Protein AF-A0A9E3ASR1-F1 (afdb_monomer_lite)

pLDDT: mean 79.3, std 12.86, range [42.38, 91.44]

Structure (mmCIF, N/CA/C/O backbone):
data_AF-A0A9E3ASR1-F1
#
_entry.id   AF-A0A9E3ASR1-F1
#
loop_
_atom_site.group_PDB
_atom_site.id
_atom_site.type_symbol
_atom_site.label_atom_id
_atom_site.label_alt_id
_atom_site.label_comp_id
_atom_site.label_asym_id
_atom_site.label_entity_id
_atom_site.label_seq_id
_atom_site.pdbx_PDB_ins_code
_atom_site.Cartn_x
_atom_site.Cartn_y
_atom_site.Cartn_z
_atom_site.occupancy
_atom_site.B_iso_or_equiv
_atom_site.auth_seq_id
_atom_site.auth_comp_id
_atom_site.auth_asym_id
_atom_site.auth_atom_id
_atom_site.pdbx_PDB_model_num
ATOM 1 N N . MET A 1 1 ? -25.433 4.451 8.260 1.00 45.62 1 MET A N 1
ATOM 2 C CA . MET A 1 1 ? -24.796 5.238 7.190 1.00 45.62 1 MET A CA 1
ATOM 3 C C . MET A 1 1 ? -23.312 4.975 7.325 1.00 45.62 1 MET A C 1
ATOM 5 O O . MET A 1 1 ? -22.781 5.307 8.376 1.00 45.62 1 MET A O 1
ATOM 9 N N . ALA A 1 2 ? -22.685 4.289 6.368 1.00 47.53 2 ALA A N 1
ATOM 10 C CA . ALA A 1 2 ? -21.231 4.162 6.370 1.00 47.53 2 ALA A CA 1
ATOM 11 C C . ALA A 1 2 ? -20.653 5.578 6.240 1.00 47.53 2 ALA A C 1
ATOM 13 O O . ALA A 1 2 ? -21.015 6.303 5.310 1.00 47.53 2 ALA A O 1
ATOM 14 N N . ASP A 1 3 ? -19.854 6.011 7.212 1.00 50.84 3 ASP A N 1
ATOM 15 C CA . ASP A 1 3 ? -19.212 7.319 7.156 1.00 50.84 3 ASP A CA 1
ATOM 16 C C . ASP A 1 3 ? -18.024 7.238 6.193 1.00 50.84 3 ASP A C 1
ATOM 18 O O . ASP A 1 3 ? -16.917 6.829 6.549 1.00 50.84 3 ASP A O 1
ATOM 22 N N . PHE A 1 4 ? -18.273 7.608 4.935 1.00 53.47 4 PHE A N 1
ATOM 23 C CA . PHE A 1 4 ? -17.243 7.689 3.902 1.00 53.47 4 PHE A CA 1
ATOM 24 C C . PHE A 1 4 ? -16.159 8.736 4.225 1.00 53.47 4 PHE A C 1
ATOM 26 O O . PHE A 1 4 ? -15.122 8.748 3.566 1.00 53.47 4 PHE A O 1
ATOM 33 N N . GLY A 1 5 ? -16.351 9.578 5.251 1.00 52.41 5 GLY A N 1
ATOM 34 C CA . GLY A 1 5 ? -15.369 10.556 5.722 1.00 52.41 5 GLY A CA 1
ATOM 35 C C . GLY A 1 5 ? -14.086 9.944 6.295 1.00 52.41 5 GLY A C 1
ATOM 36 O O . GLY A 1 5 ? -13.094 10.654 6.448 1.00 52.41 5 GLY A O 1
ATOM 37 N N . GLN A 1 6 ? -14.072 8.634 6.569 1.00 56.94 6 GLN A N 1
ATOM 38 C CA . GLN A 1 6 ? -12.881 7.900 7.013 1.00 56.94 6 GLN A CA 1
ATOM 39 C C . GLN A 1 6 ? -12.188 7.093 5.904 1.00 56.94 6 GLN A C 1
ATOM 41 O O . GLN A 1 6 ? -11.205 6.408 6.191 1.00 56.94 6 GLN A O 1
ATOM 46 N N . LEU A 1 7 ? -12.663 7.159 4.651 1.00 62.72 7 LEU A N 1
ATOM 47 C CA . LEU A 1 7 ? -11.952 6.563 3.520 1.00 62.72 7 LEU A CA 1
ATOM 48 C C . LEU A 1 7 ? -10.861 7.507 3.024 1.00 62.72 7 LEU A C 1
ATOM 50 O O . LEU A 1 7 ? -11.130 8.544 2.418 1.00 62.72 7 LEU A O 1
ATOM 54 N N . ARG A 1 8 ? -9.607 7.103 3.222 1.00 75.06 8 ARG A N 1
ATOM 55 C CA . ARG A 1 8 ? -8.457 7.730 2.579 1.00 75.06 8 ARG A CA 1
ATOM 56 C C . ARG A 1 8 ? -8.043 6.887 1.377 1.00 75.06 8 ARG A C 1
ATOM 58 O O . ARG A 1 8 ? -7.503 5.797 1.537 1.00 75.06 8 ARG A O 1
ATOM 65 N N . ALA A 1 9 ? -8.289 7.397 0.175 1.00 82.62 9 ALA A N 1
ATOM 66 C CA . ALA A 1 9 ? -7.723 6.835 -1.044 1.00 82.62 9 ALA A CA 1
ATOM 67 C C . ALA A 1 9 ? -6.354 7.478 -1.301 1.00 82.62 9 ALA A C 1
ATOM 69 O O . ALA A 1 9 ? -6.243 8.704 -1.322 1.00 82.62 9 ALA A O 1
ATOM 70 N N . VAL A 1 10 ? -5.320 6.657 -1.461 1.00 84.81 10 VAL A N 1
ATOM 71 C CA . VAL A 1 10 ? -3.944 7.092 -1.709 1.00 84.81 10 VAL A CA 1
ATOM 72 C C . VAL A 1 10 ? -3.451 6.454 -2.997 1.00 84.81 10 VAL A C 1
ATOM 74 O O . VAL A 1 10 ? -3.497 5.234 -3.160 1.00 84.81 10 VAL A O 1
ATOM 77 N N . GLU A 1 11 ? -2.968 7.295 -3.901 1.00 87.31 11 GLU A N 1
ATOM 78 C CA . GLU A 1 11 ? -2.318 6.854 -5.127 1.00 87.31 11 GLU A CA 1
ATOM 79 C C . GLU A 1 11 ? -0.888 6.391 -4.822 1.00 87.31 11 GLU A C 1
ATOM 81 O O . GLU A 1 11 ? -0.136 7.109 -4.155 1.00 87.31 11 GLU A O 1
ATOM 86 N N . ILE A 1 12 ? -0.521 5.205 -5.315 1.00 84.69 12 ILE A N 1
ATOM 87 C CA . ILE A 1 12 ? 0.853 4.707 -5.321 1.00 84.69 12 ILE A CA 1
ATOM 88 C C . ILE A 1 12 ? 1.503 5.059 -6.656 1.00 84.69 12 ILE A C 1
ATOM 90 O O . ILE A 1 12 ? 1.077 4.554 -7.699 1.00 84.69 12 ILE A O 1
ATOM 94 N N . THR A 1 13 ? 2.569 5.853 -6.600 1.00 85.94 13 THR A N 1
ATOM 95 C CA . THR A 1 13 ? 3.373 6.255 -7.764 1.00 85.94 13 THR A CA 1
ATOM 96 C C . THR A 1 13 ? 4.836 5.841 -7.604 1.00 85.94 13 THR A C 1
ATOM 98 O O . THR A 1 13 ? 5.298 5.541 -6.502 1.00 85.94 13 THR A O 1
ATOM 101 N N . GLU A 1 14 ? 5.593 5.826 -8.703 1.00 83.19 14 GLU A N 1
ATOM 102 C CA . GLU A 1 14 ? 7.003 5.411 -8.710 1.00 83.19 14 GLU A CA 1
ATOM 103 C C . GLU A 1 14 ? 7.882 6.325 -7.846 1.00 83.19 14 GLU A C 1
ATOM 105 O O . GLU A 1 14 ? 8.788 5.840 -7.170 1.00 83.19 14 GLU A O 1
ATOM 110 N N . ALA A 1 15 ? 7.535 7.614 -7.782 1.00 83.62 15 ALA A N 1
ATOM 111 C CA . ALA A 1 15 ? 8.250 8.624 -7.009 1.00 83.62 15 ALA A CA 1
ATOM 112 C C . ALA A 1 15 ? 8.171 8.420 -5.484 1.00 83.62 15 ALA A C 1
ATOM 114 O O . ALA A 1 15 ? 8.979 8.993 -4.752 1.00 83.62 15 ALA A O 1
ATOM 115 N N . GLN A 1 16 ? 7.205 7.641 -4.988 1.00 85.38 16 GLN A N 1
ATOM 116 C CA . GLN A 1 16 ? 7.048 7.402 -3.557 1.00 85.38 16 GLN A CA 1
ATOM 117 C C . GLN A 1 16 ? 8.023 6.335 -3.065 1.00 85.38 16 GLN A C 1
ATOM 119 O O . GLN A 1 16 ? 8.146 5.233 -3.612 1.00 85.38 16 GLN A O 1
ATOM 124 N N . THR A 1 17 ? 8.691 6.640 -1.958 1.00 87.69 17 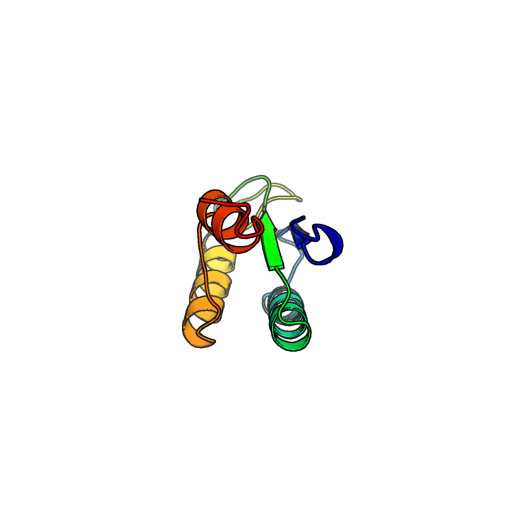THR A N 1
ATOM 125 C CA . THR A 1 17 ? 9.531 5.665 -1.276 1.00 87.69 17 THR A CA 1
ATOM 126 C C . THR A 1 17 ? 8.680 4.716 -0.434 1.00 87.69 17 THR A C 1
ATOM 128 O O . THR A 1 17 ? 7.541 5.001 -0.064 1.00 87.69 17 THR A O 1
ATOM 131 N N . PHE A 1 18 ? 9.257 3.573 -0.064 1.00 86.44 18 PHE A N 1
ATOM 132 C CA . PHE A 1 18 ? 8.611 2.657 0.877 1.00 86.44 18 PHE A CA 1
ATOM 133 C C . PHE A 1 18 ? 8.291 3.332 2.223 1.00 86.44 18 PHE A C 1
ATOM 135 O O . PHE A 1 18 ? 7.251 3.059 2.814 1.00 86.44 18 PHE A O 1
ATOM 142 N N . ALA A 1 19 ? 9.154 4.247 2.683 1.00 88.12 19 ALA A N 1
ATOM 143 C CA . ALA A 1 19 ? 8.916 5.005 3.905 1.00 88.12 19 ALA A CA 1
ATOM 144 C C . ALA A 1 19 ? 7.673 5.900 3.781 1.00 88.12 19 ALA A C 1
ATOM 146 O O . ALA A 1 19 ? 6.855 5.908 4.697 1.00 88.12 19 ALA A O 1
ATOM 147 N N . ASP A 1 20 ? 7.484 6.570 2.639 1.00 89.38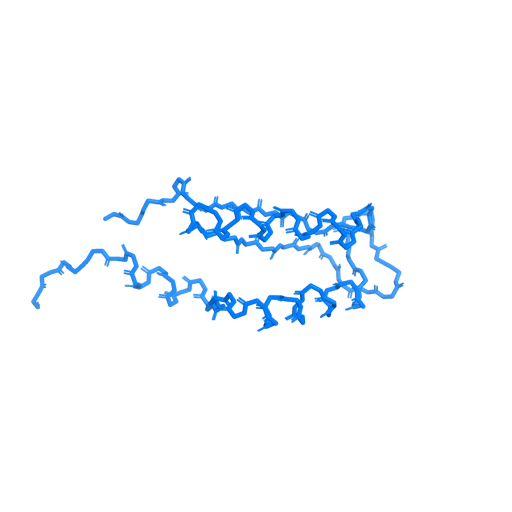 20 ASP A N 1
ATOM 148 C CA . 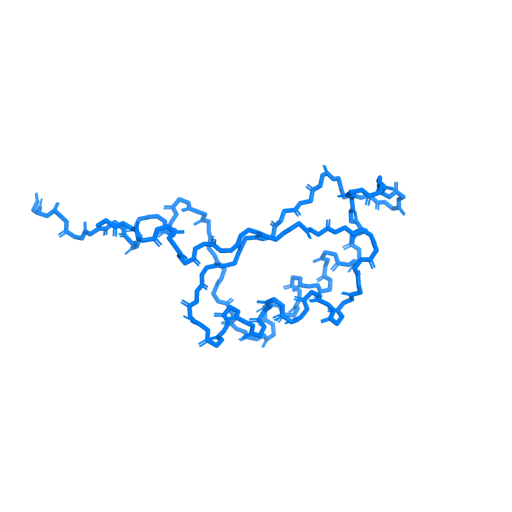ASP A 1 20 ? 6.290 7.386 2.384 1.00 89.38 20 ASP A CA 1
ATOM 149 C C . ASP A 1 20 ? 5.020 6.533 2.448 1.00 89.38 20 ASP A C 1
ATOM 151 O O . ASP A 1 20 ? 4.058 6.897 3.123 1.00 8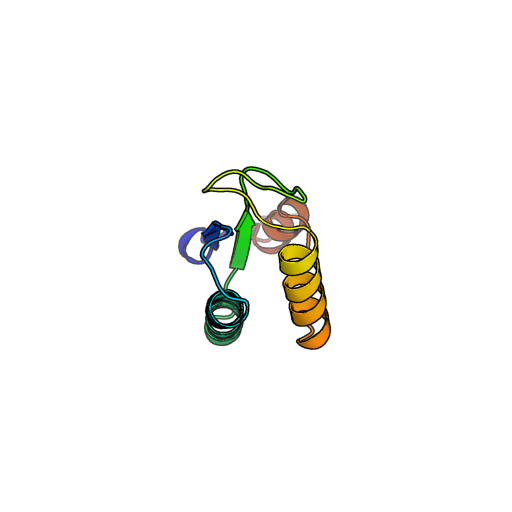9.38 20 ASP A O 1
ATOM 155 N N . LEU A 1 21 ? 5.035 5.347 1.830 1.00 88.12 21 LEU A N 1
ATOM 156 C CA . LEU A 1 21 ? 3.902 4.419 1.871 1.00 88.12 21 LEU A CA 1
ATOM 157 C C . LEU A 1 21 ? 3.563 3.959 3.298 1.00 88.12 21 LEU A C 1
ATOM 159 O O . LEU A 1 21 ? 2.386 3.883 3.660 1.00 88.12 21 LEU A O 1
ATOM 163 N N . CYS A 1 22 ? 4.579 3.708 4.126 1.00 90.31 22 CYS A N 1
ATOM 164 C CA . CYS A 1 22 ? 4.396 3.337 5.528 1.00 90.31 22 CYS A CA 1
ATOM 165 C C . CYS A 1 22 ? 3.719 4.439 6.354 1.00 90.31 22 CYS A C 1
ATOM 167 O O . CYS A 1 22 ? 2.915 4.112 7.222 1.00 90.31 22 CYS A O 1
ATOM 169 N N . THR A 1 23 ? 3.942 5.724 6.051 1.00 90.50 23 THR A N 1
ATOM 170 C CA . THR A 1 23 ? 3.271 6.816 6.787 1.00 90.50 23 THR A CA 1
ATOM 171 C C . THR A 1 23 ? 1.748 6.782 6.634 1.00 90.50 23 THR A C 1
ATOM 173 O O . THR A 1 23 ? 1.012 7.139 7.557 1.00 90.50 23 THR A O 1
ATOM 176 N N . TYR A 1 24 ? 1.245 6.312 5.487 1.00 89.06 24 TYR A N 1
ATOM 177 C CA . TYR A 1 24 ? -0.191 6.133 5.284 1.00 89.06 24 TYR A CA 1
ATOM 178 C C . TYR A 1 24 ? -0.737 4.959 6.097 1.00 89.06 24 TYR A C 1
ATOM 180 O O . TYR A 1 24 ? -1.853 5.063 6.608 1.00 89.06 24 TYR A O 1
ATOM 188 N N . LEU A 1 25 ? 0.047 3.886 6.258 1.00 87.44 25 LEU A N 1
ATOM 189 C CA . LEU A 1 25 ? -0.294 2.782 7.159 1.00 87.44 25 LEU A CA 1
ATOM 190 C C . LEU A 1 25 ? -0.362 3.271 8.608 1.00 87.44 25 LEU A C 1
ATOM 192 O O . LEU A 1 25 ? -1.383 3.063 9.257 1.00 87.44 25 LEU A O 1
ATOM 196 N N . ASP A 1 26 ? 0.655 4.006 9.068 1.00 89.25 26 ASP A N 1
ATOM 197 C CA . ASP A 1 26 ? 0.697 4.568 10.425 1.00 89.25 26 ASP A CA 1
ATOM 198 C C . ASP A 1 26 ? -0.538 5.443 10.700 1.00 89.25 26 ASP A C 1
ATOM 200 O O . ASP A 1 26 ? -1.177 5.351 11.750 1.00 89.25 26 ASP A O 1
ATOM 204 N N . ALA A 1 27 ? -0.920 6.277 9.728 1.00 85.50 27 ALA A N 1
ATOM 205 C CA . ALA A 1 27 ? -2.103 7.120 9.834 1.00 85.50 27 ALA A CA 1
ATOM 206 C C . ALA A 1 27 ? -3.411 6.310 9.857 1.00 85.50 27 ALA A C 1
ATOM 208 O O . ALA A 1 27 ? -4.334 6.661 10.598 1.00 85.50 27 ALA A O 1
ATOM 209 N N . ALA A 1 28 ? -3.512 5.242 9.063 1.00 84.69 28 ALA A N 1
ATOM 210 C CA . ALA A 1 28 ? -4.682 4.369 9.047 1.00 84.69 28 ALA A CA 1
ATOM 211 C C . ALA A 1 28 ? -4.836 3.616 10.377 1.00 84.69 28 ALA A C 1
ATOM 213 O O . ALA A 1 28 ? -5.933 3.566 10.931 1.00 84.69 28 ALA A O 1
ATOM 214 N N . GLU A 1 29 ? -3.733 3.122 10.942 1.00 85.00 29 GLU A N 1
ATOM 215 C CA . GLU A 1 29 ? -3.708 2.467 12.252 1.00 85.00 29 GLU A CA 1
ATOM 216 C C . GLU A 1 29 ? -4.097 3.439 13.374 1.00 85.00 29 GLU A C 1
ATOM 218 O O . GLU A 1 29 ? -4.978 3.136 14.183 1.00 85.00 29 GLU A O 1
ATOM 223 N N . ALA A 1 30 ? -3.508 4.640 13.391 1.00 85.31 30 ALA A N 1
ATOM 224 C CA . ALA A 1 30 ? -3.784 5.654 14.408 1.00 85.31 30 ALA A CA 1
ATOM 225 C C . ALA A 1 30 ? -5.243 6.136 14.389 1.00 85.31 30 ALA A C 1
ATOM 227 O O . ALA A 1 30 ? -5.835 6.385 15.440 1.00 85.31 30 ALA A O 1
ATOM 228 N N . THR A 1 31 ? -5.834 6.259 13.199 1.00 81.94 31 THR A N 1
ATOM 229 C CA . THR A 1 31 ? -7.225 6.708 13.036 1.00 81.94 31 THR A CA 1
ATOM 230 C C . THR A 1 31 ? -8.239 5.569 13.102 1.00 81.94 31 THR A C 1
ATOM 232 O O . THR A 1 31 ? -9.438 5.842 13.150 1.00 81.94 31 THR A O 1
ATOM 235 N N . LYS A 1 32 ? -7.782 4.305 13.110 1.00 77.88 32 LYS A N 1
ATOM 236 C CA . LYS A 1 32 ? -8.613 3.112 12.858 1.00 77.88 32 LYS A CA 1
ATOM 237 C C . LYS A 1 32 ? -9.474 3.276 11.596 1.00 77.88 32 LYS A C 1
ATOM 239 O O . LYS A 1 32 ? -10.614 2.820 11.549 1.00 77.88 32 LYS A O 1
ATOM 244 N N . GLY A 1 33 ? -8.927 3.994 10.617 1.00 76.56 33 GLY A N 1
ATOM 245 C CA . GLY A 1 33 ? -9.607 4.412 9.402 1.00 76.56 33 GLY A CA 1
ATOM 246 C C . GLY A 1 33 ? -9.396 3.443 8.246 1.00 76.56 33 GLY A C 1
ATOM 247 O O . GLY A 1 33 ? -8.601 2.505 8.314 1.00 76.56 33 GLY A O 1
ATOM 248 N N . TRP A 1 34 ? -10.102 3.706 7.152 1.00 82.06 34 TRP A N 1
ATOM 249 C CA . TRP A 1 34 ? -9.999 2.931 5.924 1.00 82.06 34 TRP A CA 1
ATOM 250 C C . TRP A 1 34 ? -8.932 3.519 5.009 1.00 82.06 34 TRP A C 1
ATOM 252 O O . TRP A 1 34 ? -8.959 4.710 4.698 1.00 82.06 34 TRP A O 1
ATOM 262 N N . LEU A 1 35 ? -8.020 2.674 4.532 1.00 85.75 35 LEU A N 1
ATOM 263 C CA . LEU A 1 35 ? -6.994 3.050 3.565 1.00 85.75 35 LEU A CA 1
ATOM 264 C C . LEU A 1 35 ? -7.160 2.235 2.287 1.00 85.75 35 LEU A C 1
ATOM 266 O O . LEU A 1 35 ? -7.157 1.006 2.316 1.00 85.75 35 LEU A O 1
ATOM 270 N N . VAL A 1 36 ? -7.277 2.932 1.161 1.00 86.50 36 VAL A N 1
ATOM 271 C CA . VAL A 1 36 ? -7.363 2.325 -0.166 1.00 86.50 36 VAL A CA 1
ATOM 272 C C . VAL A 1 36 ? -6.153 2.765 -0.969 1.00 86.50 36 VAL A C 1
ATOM 274 O O . VAL A 1 36 ? -6.041 3.935 -1.326 1.00 86.50 36 VAL A O 1
ATOM 277 N N . PHE A 1 37 ? -5.262 1.827 -1.271 1.00 87.50 37 PHE A N 1
ATOM 278 C CA . PHE A 1 37 ? -4.187 2.060 -2.226 1.00 87.50 37 PHE A CA 1
ATOM 279 C C . PHE A 1 37 ? -4.654 1.753 -3.647 1.00 87.50 37 PHE A C 1
ATOM 281 O O . PHE A 1 37 ? -5.240 0.699 -3.895 1.00 87.50 37 PHE A O 1
ATOM 288 N N . PHE A 1 38 ? -4.357 2.648 -4.583 1.00 86.81 38 PHE A N 1
ATOM 289 C CA . PHE A 1 38 ? -4.601 2.442 -6.010 1.00 86.81 38 PHE A CA 1
ATOM 290 C C . PHE A 1 38 ? -3.411 2.945 -6.833 1.00 86.81 38 PHE A C 1
ATOM 292 O O . PHE A 1 38 ? -2.651 3.786 -6.374 1.00 86.81 38 PHE A O 1
ATOM 299 N N . THR A 1 39 ? -3.212 2.412 -8.035 1.00 88.44 39 THR A N 1
ATOM 300 C CA . THR A 1 39 ? -2.151 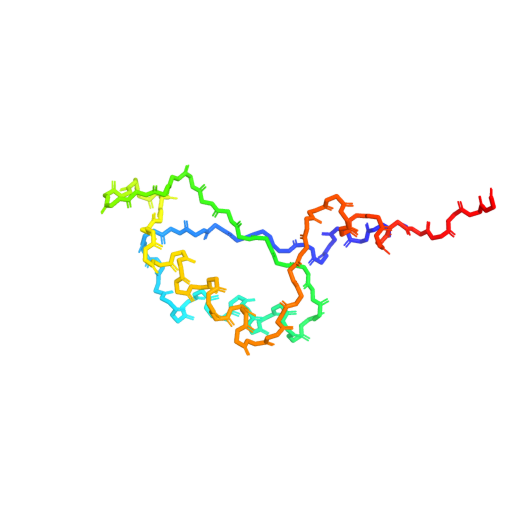2.839 -8.963 1.00 88.44 39 THR A CA 1
ATOM 301 C C . THR A 1 39 ? -2.635 2.651 -10.396 1.00 88.44 39 THR A C 1
ATOM 303 O O . THR A 1 39 ? -3.532 1.836 -10.634 1.00 88.44 39 THR A O 1
ATOM 306 N N . HIS A 1 40 ? -2.072 3.403 -11.341 1.00 86.38 40 HIS A N 1
ATOM 307 C CA . HIS A 1 40 ? -2.507 3.373 -12.739 1.00 86.38 40 HIS A CA 1
ATOM 308 C C . HIS A 1 40 ? -2.040 2.117 -13.479 1.00 86.38 40 HIS A C 1
ATOM 310 O O . HIS A 1 40 ? -2.808 1.510 -14.226 1.00 86.38 40 HIS A O 1
ATOM 316 N N . ASP A 1 41 ? -0.792 1.710 -13.261 1.00 85.50 41 ASP A N 1
ATOM 317 C CA . ASP A 1 41 ? -0.208 0.521 -13.867 1.00 85.50 41 ASP A CA 1
ATOM 318 C C . ASP A 1 41 ? 0.835 -0.113 -12.944 1.00 85.50 41 ASP A C 1
ATOM 320 O O . ASP A 1 41 ? 1.486 0.564 -12.152 1.00 85.50 41 ASP A O 1
ATOM 324 N N . VAL A 1 42 ? 0.984 -1.435 -13.042 1.00 87.31 42 VAL A N 1
ATOM 325 C CA . VAL A 1 42 ? 1.995 -2.183 -12.291 1.00 87.31 42 VAL A CA 1
ATOM 326 C C . VAL A 1 42 ? 2.907 -2.888 -13.279 1.00 87.31 42 VAL A C 1
ATOM 328 O O . VAL A 1 42 ? 2.517 -3.885 -13.889 1.00 87.31 42 VAL A O 1
ATOM 331 N N . SER A 1 43 ? 4.125 -2.382 -13.461 1.00 86.06 43 SER A N 1
ATOM 332 C CA . SER A 1 43 ? 5.060 -2.941 -14.442 1.00 86.06 43 SER A CA 1
ATOM 333 C C . SER A 1 43 ? 6.528 -2.721 -14.067 1.00 86.06 43 SER A C 1
ATOM 335 O O . SER A 1 43 ? 6.861 -1.963 -13.160 1.00 86.06 43 SER A O 1
ATOM 337 N N . ALA A 1 44 ? 7.445 -3.419 -14.745 1.00 81.69 44 ALA A N 1
ATOM 338 C CA . ALA A 1 44 ? 8.883 -3.267 -14.490 1.00 81.69 44 ALA A CA 1
ATOM 339 C C . ALA A 1 44 ? 9.417 -1.867 -14.858 1.00 81.69 44 ALA A C 1
ATOM 341 O O . ALA A 1 44 ? 10.457 -1.459 -14.341 1.00 81.69 44 ALA A O 1
ATOM 342 N N . ARG A 1 45 ? 8.714 -1.159 -15.752 1.00 82.38 45 ARG A N 1
ATOM 343 C CA . ARG A 1 45 ? 8.961 0.225 -16.172 1.00 82.38 45 ARG A CA 1
ATOM 344 C C . ARG A 1 45 ? 7.614 0.958 -16.185 1.00 82.38 45 ARG A C 1
ATOM 346 O O . ARG A 1 45 ? 7.016 1.054 -17.258 1.00 82.38 45 ARG A O 1
ATOM 353 N N . PRO A 1 46 ? 7.111 1.364 -15.008 1.00 82.62 46 PRO A N 1
ATOM 354 C CA . PRO A 1 46 ? 5.787 1.954 -14.900 1.00 82.62 46 PRO A CA 1
ATOM 355 C C . PRO A 1 46 ? 5.708 3.318 -15.584 1.00 82.62 46 PRO A C 1
ATOM 357 O O . PRO A 1 46 ? 6.737 3.930 -15.887 1.00 82.62 46 PRO A O 1
ATOM 360 N N . SER A 1 47 ? 4.485 3.797 -15.823 1.00 82.19 47 SER A N 1
ATOM 361 C CA . SER A 1 47 ? 4.282 5.217 -16.119 1.00 82.19 47 SER A CA 1
ATOM 362 C C . SER A 1 47 ? 4.664 6.077 -14.905 1.00 82.19 47 SER A C 1
ATOM 364 O O . SER A 1 47 ? 4.879 5.564 -13.807 1.00 82.19 47 SER A O 1
ATOM 366 N N . GLU A 1 48 ? 4.711 7.398 -15.073 1.00 78.88 48 GLU A N 1
ATOM 367 C CA . GLU A 1 48 ? 4.948 8.335 -13.961 1.00 78.88 48 GLU A CA 1
ATOM 368 C C . GLU A 1 48 ? 3.923 8.195 -12.810 1.00 78.88 48 GLU A C 1
ATOM 370 O O . GLU A 1 48 ? 4.224 8.522 -11.664 1.00 78.88 48 GLU A O 1
ATOM 375 N N . HIS A 1 49 ? 2.744 7.638 -13.108 1.00 79.25 49 HIS A N 1
ATOM 376 C CA . HIS A 1 49 ? 1.653 7.368 -12.165 1.00 79.25 49 HIS A CA 1
ATOM 377 C C . HIS A 1 49 ? 1.528 5.882 -11.780 1.00 79.25 49 HIS A C 1
ATOM 379 O O . HIS A 1 49 ? 0.605 5.481 -11.067 1.00 79.25 49 HIS A O 1
ATOM 385 N N . GLY A 1 50 ? 2.416 5.034 -12.296 1.00 84.00 50 GLY A N 1
ATOM 386 C CA . GLY A 1 50 ? 2.424 3.604 -12.024 1.00 84.00 50 GLY A CA 1
ATOM 387 C C . GLY A 1 50 ? 3.347 3.232 -10.868 1.00 84.00 50 GLY A C 1
ATOM 388 O O . GLY A 1 50 ? 4.033 4.064 -10.281 1.00 84.00 50 GLY A O 1
ATOM 389 N N . CYS A 1 51 ? 3.394 1.942 -10.559 1.00 88.75 51 CYS A N 1
ATOM 390 C CA . CYS A 1 51 ? 4.179 1.379 -9.468 1.00 88.75 51 CYS A CA 1
ATOM 391 C C . CYS A 1 51 ? 4.948 0.138 -9.933 1.00 88.75 51 CYS A C 1
ATOM 393 O O . CYS A 1 51 ? 4.472 -0.649 -10.755 1.00 88.75 51 CYS A O 1
ATOM 395 N N . ARG A 1 52 ? 6.149 -0.092 -9.391 1.00 87.94 52 ARG A N 1
ATOM 396 C CA . ARG A 1 52 ? 6.878 -1.336 -9.667 1.00 87.94 52 ARG A CA 1
ATOM 397 C C . ARG A 1 52 ? 6.278 -2.507 -8.870 1.00 87.94 52 ARG A C 1
ATOM 399 O O . ARG A 1 52 ? 5.959 -2.343 -7.691 1.00 87.94 52 ARG A O 1
ATOM 406 N N . PRO A 1 53 ? 6.232 -3.734 -9.429 1.00 88.81 53 PRO A N 1
ATOM 407 C CA . PRO A 1 53 ? 5.763 -4.922 -8.712 1.00 88.81 53 PRO A CA 1
ATOM 408 C C . PRO A 1 53 ? 6.458 -5.147 -7.363 1.00 88.81 53 PRO A C 1
ATOM 410 O O . PRO A 1 53 ? 5.818 -5.584 -6.410 1.00 88.81 53 PRO A O 1
ATOM 413 N N . ASP A 1 54 ? 7.752 -4.826 -7.262 1.00 87.81 54 ASP A N 1
ATOM 414 C CA . ASP A 1 54 ? 8.514 -4.971 -6.017 1.00 87.81 54 ASP A CA 1
ATOM 415 C C . ASP A 1 54 ? 8.051 -3.992 -4.930 1.00 87.81 54 ASP A C 1
ATOM 417 O O . ASP A 1 54 ? 7.956 -4.385 -3.769 1.00 87.81 54 ASP A O 1
ATOM 421 N N . GLN A 1 55 ? 7.721 -2.745 -5.294 1.00 85.94 55 GLN A N 1
ATOM 422 C CA . GLN A 1 55 ? 7.178 -1.750 -4.359 1.00 85.94 55 GLN A CA 1
ATOM 423 C C . GLN A 1 55 ? 5.805 -2.201 -3.850 1.00 85.94 55 GLN A C 1
ATOM 425 O O . GLN A 1 55 ? 5.574 -2.235 -2.640 1.00 85.94 55 GLN A O 1
ATOM 430 N N . LEU A 1 56 ? 4.926 -2.642 -4.759 1.00 87.56 56 LEU A N 1
ATOM 431 C CA . LEU A 1 56 ? 3.603 -3.150 -4.394 1.00 87.56 56 LEU A CA 1
ATOM 432 C C . LEU A 1 56 ? 3.693 -4.401 -3.504 1.00 87.56 56 LEU A C 1
ATOM 434 O O . LEU A 1 56 ? 2.942 -4.559 -2.541 1.00 87.56 56 LEU A O 1
ATOM 438 N N . LYS A 1 57 ? 4.640 -5.296 -3.793 1.00 90.38 57 LYS A N 1
ATOM 439 C CA . LYS A 1 57 ? 4.875 -6.492 -2.982 1.00 90.38 57 LYS A CA 1
ATOM 440 C C . LYS A 1 57 ? 5.413 -6.141 -1.596 1.00 90.38 57 LYS A C 1
ATOM 442 O O . LYS A 1 57 ? 4.951 -6.736 -0.625 1.00 90.38 57 LYS A O 1
ATOM 447 N N . ALA A 1 58 ? 6.344 -5.192 -1.503 1.00 90.50 58 ALA A N 1
ATOM 448 C CA . ALA A 1 58 ? 6.904 -4.745 -0.233 1.00 90.50 58 ALA A CA 1
ATOM 449 C C . ALA A 1 58 ? 5.813 -4.166 0.677 1.00 90.50 58 ALA A C 1
ATOM 451 O O . ALA A 1 58 ? 5.695 -4.587 1.827 1.00 90.50 58 ALA A O 1
ATOM 452 N N . ILE A 1 59 ? 4.949 -3.283 0.158 1.00 89.75 59 ILE A N 1
ATOM 453 C CA . ILE A 1 59 ? 3.864 -2.710 0.967 1.00 89.75 59 ILE A CA 1
ATOM 454 C C . ILE A 1 59 ? 2.817 -3.764 1.358 1.00 89.75 59 ILE A C 1
ATOM 456 O O . ILE A 1 59 ? 2.368 -3.797 2.499 1.00 89.75 59 ILE A O 1
ATOM 460 N N . ALA A 1 60 ? 2.486 -4.706 0.467 1.00 89.25 60 ALA A N 1
ATOM 461 C CA . ALA A 1 60 ? 1.568 -5.802 0.786 1.00 89.25 60 ALA A CA 1
ATOM 462 C C . ALA A 1 60 ? 2.130 -6.776 1.839 1.00 89.25 60 ALA A C 1
ATOM 464 O O . ALA A 1 60 ? 1.374 -7.403 2.587 1.00 89.25 60 ALA A O 1
ATOM 465 N N . GLN A 1 61 ? 3.452 -6.951 1.890 1.00 91.44 61 GLN A N 1
ATOM 466 C CA . GLN A 1 61 ? 4.113 -7.703 2.956 1.00 91.44 61 GLN A CA 1
ATOM 467 C C . GLN A 1 61 ? 4.064 -6.936 4.276 1.00 91.44 61 GLN A C 1
ATOM 469 O O . GLN A 1 61 ? 3.728 -7.529 5.296 1.00 91.44 61 GLN A O 1
ATOM 474 N N . GLU A 1 62 ? 4.310 -5.629 4.248 1.00 90.75 62 GLU A N 1
ATOM 475 C CA . GLU A 1 62 ? 4.258 -4.784 5.439 1.00 90.75 62 GLU A CA 1
ATOM 476 C C . GLU A 1 62 ? 2.862 -4.751 6.074 1.00 90.75 62 GLU A C 1
ATOM 478 O O . GLU A 1 62 ? 2.725 -4.964 7.276 1.00 90.75 62 GLU A O 1
ATOM 483 N N . ILE A 1 63 ? 1.810 -4.610 5.264 1.00 89.88 63 ILE A N 1
ATOM 484 C CA . ILE A 1 63 ? 0.412 -4.688 5.721 1.00 89.88 63 ILE A CA 1
ATOM 485 C C . ILE A 1 63 ? 0.145 -6.007 6.462 1.00 89.88 63 ILE A C 1
ATOM 487 O O . ILE A 1 63 ? -0.482 -6.017 7.523 1.00 89.88 63 ILE A O 1
ATOM 491 N N . ARG A 1 64 ? 0.659 -7.128 5.933 1.00 87.69 64 ARG A N 1
ATOM 492 C CA . ARG A 1 64 ? 0.538 -8.441 6.583 1.00 87.69 64 ARG A CA 1
ATOM 493 C C . ARG A 1 64 ? 1.345 -8.531 7.875 1.00 87.69 64 ARG A C 1
ATOM 495 O O . ARG A 1 64 ? 0.841 -9.096 8.841 1.00 87.69 64 ARG A O 1
ATOM 502 N N . ASN A 1 65 ? 2.554 -7.975 7.910 1.00 90.38 65 ASN A N 1
ATOM 503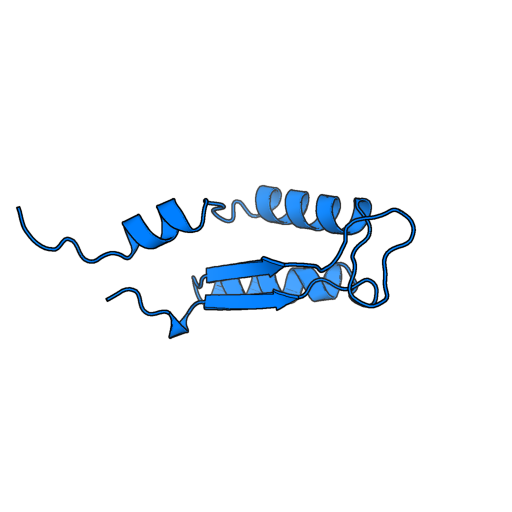 C CA . ASN A 1 65 ? 3.405 -7.970 9.103 1.00 90.38 65 ASN A CA 1
ATOM 504 C C . ASN A 1 65 ? 2.775 -7.175 10.253 1.00 90.38 65 ASN A C 1
ATOM 506 O O . ASN A 1 65 ? 2.884 -7.580 11.407 1.00 90.38 65 ASN A O 1
ATOM 510 N N . ARG A 1 66 ? 2.080 -6.080 9.933 1.00 86.00 66 ARG A N 1
ATOM 511 C CA . ARG A 1 66 ? 1.372 -5.233 10.904 1.00 86.00 66 ARG A CA 1
ATOM 512 C C . ARG A 1 66 ? 0.027 -5.801 11.360 1.00 86.00 66 ARG A C 1
ATOM 514 O O . ARG A 1 66 ? -0.641 -5.197 12.189 1.00 86.00 66 ARG A O 1
ATOM 521 N N . ALA A 1 67 ? -0.387 -6.952 10.821 1.00 82.19 67 ALA A N 1
ATOM 522 C CA . ALA A 1 67 ? -1.708 -7.537 11.050 1.00 82.19 67 ALA A CA 1
ATOM 523 C C . ALA A 1 67 ? -2.866 -6.555 10.760 1.00 82.19 67 ALA A C 1
ATOM 525 O O . ALA A 1 67 ? -3.949 -6.670 11.340 1.00 82.19 67 ALA A O 1
ATOM 526 N N . ILE A 1 68 ? -2.654 -5.608 9.838 1.00 83.88 68 ILE A N 1
ATOM 527 C CA . ILE A 1 68 ? -3.699 -4.695 9.378 1.00 83.88 68 ILE A CA 1
ATOM 528 C C . ILE A 1 68 ? -4.725 -5.523 8.611 1.00 83.88 68 ILE A C 1
ATOM 530 O O . ILE A 1 68 ? -4.395 -6.313 7.720 1.00 83.88 68 ILE A O 1
ATOM 534 N N . ARG A 1 69 ? -5.996 -5.348 8.969 1.00 81.38 69 ARG A N 1
ATOM 535 C CA . ARG A 1 69 ? -7.095 -6.078 8.350 1.00 81.38 69 ARG A CA 1
ATOM 536 C C . ARG A 1 69 ? -7.263 -5.634 6.897 1.00 81.38 69 ARG A C 1
ATOM 538 O O . ARG A 1 69 ? -7.550 -4.473 6.630 1.00 81.38 69 ARG A O 1
ATOM 545 N N . VAL A 1 70 ? -7.132 -6.579 5.970 1.00 81.44 70 VAL A N 1
ATOM 546 C CA . VAL A 1 70 ? -7.401 -6.371 4.542 1.00 81.44 70 VAL A CA 1
ATOM 547 C C . VAL A 1 70 ? -8.683 -7.097 4.184 1.00 81.44 70 VAL A C 1
ATOM 549 O O . VAL A 1 70 ? -8.821 -8.284 4.477 1.00 81.44 70 VAL A O 1
ATOM 552 N N . MET A 1 71 ? -9.608 -6.403 3.531 1.00 80.50 71 MET A N 1
ATOM 553 C CA . MET A 1 71 ? -10.829 -7.016 3.025 1.00 80.50 71 MET A CA 1
ATOM 554 C C . MET A 1 71 ? -11.301 -6.342 1.735 1.00 80.50 71 MET A C 1
ATOM 556 O O . MET A 1 71 ? -10.985 -5.172 1.502 1.00 80.50 71 MET A O 1
ATOM 560 N N . PRO A 1 72 ? -12.042 -7.072 0.885 1.00 78.94 72 PRO A N 1
ATOM 561 C CA . PRO A 1 72 ? -12.714 -6.493 -0.267 1.00 78.94 72 PRO A CA 1
ATOM 562 C C . PRO A 1 72 ? -13.597 -5.310 0.137 1.00 78.94 72 PRO A C 1
ATOM 564 O O . PRO A 1 72 ? -14.252 -5.339 1.178 1.00 78.94 72 PRO A O 1
ATOM 567 N N . LEU A 1 73 ? -13.671 -4.289 -0.721 1.00 73.06 73 LEU A N 1
ATOM 568 C CA . LEU A 1 73 ? -14.505 -3.109 -0.471 1.00 73.06 73 LEU A CA 1
ATOM 569 C C . LEU A 1 73 ? -15.990 -3.472 -0.286 1.00 73.06 73 LEU A C 1
ATOM 571 O O . LEU A 1 73 ? -16.687 -2.825 0.487 1.00 73.06 73 LEU A O 1
ATOM 575 N N . CYS A 1 74 ? -16.472 -4.513 -0.969 1.00 75.19 74 CYS A N 1
ATOM 576 C CA . CYS A 1 74 ? -17.839 -5.012 -0.812 1.00 75.19 74 CYS A CA 1
ATOM 577 C C . CYS A 1 74 ? -18.097 -5.532 0.610 1.00 75.19 74 CYS A C 1
ATOM 579 O O . CYS A 1 74 ? -19.106 -5.178 1.214 1.00 75.19 74 CYS A O 1
ATOM 581 N N . ASP A 1 75 ? -17.161 -6.312 1.153 1.00 78.50 75 ASP A N 1
ATOM 582 C CA . ASP A 1 75 ? -17.257 -6.853 2.511 1.00 78.50 75 ASP A CA 1
ATOM 583 C C . ASP A 1 75 ? -17.125 -5.731 3.542 1.00 78.50 75 ASP A C 1
ATOM 585 O O . ASP A 1 75 ? -17.848 -5.698 4.533 1.00 78.50 75 ASP A O 1
ATOM 589 N N . ALA A 1 76 ? -16.230 -4.774 3.280 1.00 75.50 76 ALA A N 1
ATOM 590 C CA . ALA A 1 76 ? -16.087 -3.577 4.094 1.00 75.50 76 ALA A CA 1
ATOM 591 C C . ALA A 1 76 ? -17.419 -2.833 4.188 1.00 75.50 76 ALA A C 1
ATOM 593 O O . ALA A 1 76 ? -17.932 -2.597 5.276 1.00 75.50 76 ALA A O 1
ATOM 594 N N . ALA A 1 77 ? -18.018 -2.519 3.039 1.00 72.25 77 ALA A N 1
ATOM 595 C CA . ALA A 1 77 ? -19.296 -1.827 2.964 1.00 72.25 77 ALA A CA 1
ATOM 596 C C . ALA A 1 77 ? -20.416 -2.584 3.694 1.00 72.25 77 ALA A C 1
ATOM 598 O O . ALA A 1 77 ? -21.262 -1.938 4.308 1.00 72.25 77 ALA A O 1
ATOM 599 N N . ALA A 1 78 ? -20.405 -3.920 3.675 1.00 76.88 78 ALA A N 1
ATOM 600 C CA . ALA A 1 78 ? -21.358 -4.736 4.421 1.00 76.88 78 ALA A CA 1
ATOM 601 C C . ALA A 1 78 ? -21.183 -4.624 5.948 1.00 76.88 78 ALA A C 1
ATOM 603 O O . ALA A 1 78 ? -22.180 -4.641 6.662 1.00 76.88 78 ALA A O 1
ATOM 604 N N . GLU A 1 79 ? -19.960 -4.452 6.463 1.00 72.88 79 GLU A N 1
ATOM 605 C CA . GLU A 1 79 ? -19.725 -4.265 7.906 1.00 72.88 79 GLU A CA 1
ATOM 606 C C . GLU A 1 79 ? -20.112 -2.879 8.430 1.00 72.88 79 GLU A C 1
ATOM 608 O O . GLU A 1 79 ? -20.529 -2.757 9.580 1.00 72.88 79 GLU A O 1
ATOM 613 N N . PHE A 1 80 ? -19.993 -1.832 7.606 1.00 64.75 80 PHE A N 1
ATOM 614 C CA . PHE A 1 80 ? -20.424 -0.471 7.979 1.00 64.75 80 PHE A CA 1
ATOM 615 C C . PHE A 1 80 ? -21.847 -0.144 7.535 1.00 64.75 80 PHE A C 1
ATOM 617 O O . PHE A 1 80 ? -22.370 0.928 7.870 1.00 64.75 80 PHE A O 1
ATOM 624 N N . ALA A 1 81 ? -22.492 -1.040 6.784 1.00 60.09 81 ALA A N 1
ATOM 625 C CA . ALA A 1 81 ? -23.927 -0.973 6.605 1.00 60.09 81 ALA A CA 1
ATOM 626 C C . ALA A 1 81 ? -24.545 -1.077 8.008 1.00 60.09 81 ALA A C 1
ATOM 628 O O . ALA A 1 81 ? -24.264 -2.036 8.728 1.00 60.09 81 ALA A O 1
ATOM 629 N N . PRO A 1 82 ? -25.323 -0.074 8.459 1.00 49.50 82 PRO A N 1
ATOM 630 C CA . PRO A 1 82 ? -26.000 -0.198 9.738 1.00 49.50 82 PRO A CA 1
ATOM 631 C C . PRO A 1 82 ? -26.837 -1.476 9.681 1.00 49.50 82 PRO A C 1
ATOM 633 O O . PRO A 1 82 ? -27.489 -1.720 8.666 1.00 49.50 82 PRO A O 1
ATOM 636 N N . LEU A 1 83 ? -26.801 -2.271 10.753 1.00 53.59 83 LEU A N 1
ATOM 637 C CA . LEU A 1 83 ? -27.809 -3.290 11.037 1.00 53.59 83 LEU A CA 1
ATOM 638 C C . LEU A 1 83 ? -29.182 -2.603 10.979 1.00 53.59 83 LEU A C 1
ATOM 640 O O . LEU A 1 83 ? -29.630 -2.008 11.954 1.00 53.59 83 LEU A O 1
ATOM 644 N N . GLY A 1 84 ? -29.774 -2.587 9.791 1.00 47.81 84 GLY A N 1
ATOM 645 C CA . GLY A 1 84 ? -31.074 -2.024 9.478 1.00 47.81 84 GLY A CA 1
ATOM 646 C C . GLY A 1 84 ? -32.037 -3.175 9.276 1.00 47.81 84 GLY A C 1
ATOM 647 O O . GLY A 1 84 ? -32.189 -3.646 8.157 1.00 47.81 84 GLY A O 1
ATOM 648 N N . ASP A 1 85 ? -32.582 -3.603 10.413 1.00 47.25 85 ASP A N 1
ATOM 649 C CA . ASP A 1 85 ? -33.849 -4.295 10.658 1.00 47.25 85 ASP A CA 1
ATOM 650 C C . ASP A 1 85 ? -34.183 -5.590 9.892 1.00 47.25 85 ASP A C 1
ATOM 652 O O . ASP A 1 85 ? -34.554 -5.556 8.727 1.00 47.25 85 ASP A O 1
ATOM 656 N N . SER A 1 86 ? -34.175 -6.686 10.673 1.00 42.38 86 SER A N 1
ATOM 657 C CA . SER A 1 86 ? -35.012 -7.909 10.606 1.00 42.38 86 SER A CA 1
ATOM 658 C C . SER A 1 86 ? -35.166 -8.657 9.279 1.00 42.38 86 SER A C 1
ATOM 660 O O . SER A 1 86 ? -35.849 -8.157 8.362 1.00 42.38 86 SER A O 1
#

Foldseek 3Di:
DQPCVQEDEDQDFQPDDLVNLVVQVVVCVVVVGHYHYDFDDEDCDDDRRHHHPVSVVVSVVVCVVVVPDDDDPVVVVVVSPPPDDD

Sequence (86 aa):
MADFGQLRAVEITEAQTFADLCTYLDAAEATKGWLVFFTHDVSARPSEHGCRPDQLKAIAQEIRNRAIRVMPLCDAAAEFAPLGDS

Radius of gyration: 14.76 Å; chains: 1; bounding box: 44×19×31 Å

Secondary structure (DSSP, 8-state):
---GGGEEEEE--TT--HHHHHHHHHHHHHHT-EEEEE-S-BSSS--TT-B-HHHHHHHHHHHHHTT-----HHHHHHHHS-----